Protein AF-A0A966QID9-F1 (afdb_monomer_lite)

Sequence (125 aa):
MAFDPRSRQRLEELGRRLPKALPSPDPVDAAQAPGSKRHRIETETDPQQLFGELMRASPDGTVPPHLLDRLRQLEQQPGRGRPVGSPAPDGPATVRPKGATRSKTEATDPRYVAFEQMLLEDESL

Radius of gyration: 27.57 Å; chains: 1; bounding box: 39×80×61 Å

Structure (mmCIF, N/CA/C/O backbone):
data_AF-A0A966QID9-F1
#
_entry.id   AF-A0A966QID9-F1
#
loop_
_atom_site.group_PDB
_atom_site.id
_atom_site.type_symbol
_atom_site.label_atom_id
_atom_site.label_alt_id
_atom_site.label_comp_id
_atom_site.label_asym_id
_atom_site.label_entity_id
_atom_site.label_seq_id
_atom_site.pdbx_PDB_ins_code
_atom_site.Cartn_x
_atom_site.Cartn_y
_atom_site.Cartn_z
_atom_site.occupancy
_atom_site.B_iso_or_equiv
_atom_site.auth_seq_id
_atom_site.auth_comp_id
_atom_site.auth_asym_id
_atom_site.auth_atom_id
_atom_site.pdbx_PDB_model_num
ATOM 1 N N . MET A 1 1 ? 24.322 -18.969 -17.329 1.00 43.44 1 MET A N 1
ATOM 2 C CA . MET A 1 1 ? 23.852 -20.053 -16.437 1.00 43.44 1 MET A CA 1
ATOM 3 C C . MET A 1 1 ? 22.825 -20.870 -17.211 1.00 43.44 1 MET A C 1
ATOM 5 O O . MET A 1 1 ? 21.802 -20.310 -17.577 1.00 43.44 1 MET A O 1
ATOM 9 N N . ALA A 1 2 ? 23.131 -22.121 -17.566 1.00 76.00 2 ALA A N 1
ATOM 10 C CA . ALA A 1 2 ? 22.218 -22.996 -18.310 1.00 76.00 2 ALA A CA 1
ATOM 11 C C . ALA A 1 2 ? 21.372 -23.831 -17.332 1.00 76.00 2 ALA A C 1
ATOM 13 O O . ALA A 1 2 ? 21.886 -24.272 -16.308 1.00 76.00 2 ALA A O 1
ATOM 14 N N . PHE A 1 3 ? 20.090 -24.037 -17.636 1.00 65.50 3 PHE A N 1
ATOM 15 C CA . PHE A 1 3 ? 19.221 -24.930 -16.865 1.00 65.50 3 PHE A CA 1
ATOM 16 C C . PHE A 1 3 ? 19.518 -26.392 -17.230 1.00 65.50 3 PHE A C 1
ATOM 18 O O . PHE A 1 3 ? 19.491 -26.756 -18.404 1.00 65.50 3 PHE A O 1
ATOM 25 N N . ASP A 1 4 ? 19.783 -27.224 -16.223 1.00 84.81 4 ASP A N 1
ATOM 26 C CA . ASP A 1 4 ? 20.004 -28.668 -16.367 1.00 84.81 4 ASP A CA 1
ATOM 27 C C . ASP A 1 4 ? 18.705 -29.359 -16.851 1.00 84.81 4 ASP A C 1
ATOM 29 O O . ASP A 1 4 ? 17.627 -29.017 -16.351 1.00 84.81 4 ASP A O 1
ATOM 33 N N . PRO A 1 5 ? 18.739 -30.324 -17.788 1.00 85.81 5 PRO A N 1
ATOM 34 C CA . PRO A 1 5 ? 17.552 -31.072 -18.229 1.00 85.81 5 PRO A CA 1
ATOM 35 C C . PRO A 1 5 ? 16.703 -31.633 -17.074 1.00 85.81 5 PRO A C 1
ATOM 37 O O . PRO A 1 5 ? 15.471 -31.614 -17.146 1.00 85.81 5 PRO A O 1
ATOM 40 N N . ARG A 1 6 ? 17.327 -32.034 -15.961 1.00 83.00 6 ARG A N 1
ATOM 41 C CA . ARG A 1 6 ? 16.616 -32.525 -14.770 1.00 83.00 6 ARG A CA 1
ATOM 42 C C . ARG A 1 6 ? 15.800 -31.435 -14.072 1.00 83.00 6 ARG A C 1
ATOM 44 O O . ARG A 1 6 ? 14.749 -31.709 -13.494 1.00 83.00 6 ARG A O 1
ATOM 51 N N . SER A 1 7 ? 16.275 -30.192 -14.123 1.00 83.56 7 SER A N 1
ATOM 52 C CA . SER A 1 7 ? 15.565 -29.042 -13.556 1.00 83.56 7 SER A CA 1
ATOM 53 C C . SER A 1 7 ? 14.316 -28.681 -14.365 1.00 83.56 7 SER A C 1
ATOM 55 O O . SER A 1 7 ? 13.304 -28.316 -13.770 1.00 83.56 7 SER A O 1
ATOM 57 N N . ARG A 1 8 ? 14.342 -28.876 -15.693 1.00 85.00 8 ARG A N 1
ATOM 58 C CA . ARG A 1 8 ? 13.157 -28.716 -16.552 1.00 85.00 8 ARG A CA 1
ATOM 59 C C . ARG A 1 8 ? 12.084 -29.748 -16.238 1.00 85.00 8 ARG A C 1
ATOM 61 O O . ARG A 1 8 ? 10.944 -29.368 -16.002 1.00 85.00 8 ARG A O 1
ATOM 68 N N . GLN A 1 9 ? 12.468 -31.017 -16.131 1.00 86.00 9 GLN A N 1
ATOM 69 C CA . GLN A 1 9 ? 11.535 -32.087 -15.780 1.00 86.00 9 GLN A CA 1
ATOM 70 C C . GLN A 1 9 ? 10.879 -31.846 -14.411 1.00 86.00 9 GLN A C 1
ATOM 72 O O . GLN A 1 9 ? 9.665 -31.960 -14.270 1.00 86.00 9 GLN A O 1
ATOM 77 N N . ARG A 1 10 ? 11.664 -31.426 -13.408 1.00 85.94 10 ARG A N 1
ATOM 78 C CA . ARG A 1 10 ? 11.129 -31.074 -12.083 1.00 85.94 10 ARG A CA 1
ATOM 79 C C . ARG A 1 10 ? 10.151 -29.892 -12.145 1.00 85.94 10 ARG A C 1
ATOM 81 O O . ARG A 1 10 ? 9.174 -29.877 -11.403 1.00 85.94 10 ARG A O 1
ATOM 88 N N . LEU A 1 11 ? 10.401 -28.905 -13.007 1.00 82.56 11 LEU A N 1
ATOM 89 C CA . LEU A 1 11 ? 9.511 -27.754 -13.191 1.00 82.56 11 LEU A CA 1
ATOM 90 C C . LEU A 1 11 ? 8.186 -28.164 -13.848 1.00 82.56 11 LEU A C 1
ATOM 92 O O . LEU A 1 11 ? 7.127 -27.719 -13.413 1.00 82.56 11 LEU A O 1
ATOM 96 N N . GLU A 1 12 ? 8.229 -29.065 -14.828 1.00 85.31 12 GLU A N 1
ATOM 97 C CA . GLU A 1 12 ? 7.033 -29.643 -15.453 1.00 85.31 12 GLU A CA 1
ATOM 98 C C . GLU A 1 12 ? 6.215 -30.488 -14.463 1.00 85.31 12 GLU A C 1
ATOM 100 O O . GLU A 1 12 ? 4.989 -30.372 -14.412 1.00 85.31 12 GLU A O 1
ATOM 105 N N . GLU A 1 13 ? 6.878 -31.296 -13.630 1.00 87.12 13 GLU A N 1
ATOM 106 C CA . GLU A 1 13 ? 6.233 -32.058 -12.553 1.00 87.12 13 GLU A CA 1
ATOM 107 C C . GLU A 1 13 ? 5.554 -31.139 -11.531 1.00 87.12 13 GLU A C 1
ATOM 109 O O . GLU A 1 13 ? 4.425 -31.404 -11.120 1.00 87.12 13 GLU A O 1
ATOM 114 N N . LEU A 1 14 ? 6.202 -30.035 -11.145 1.00 82.19 14 LEU A N 1
ATOM 115 C CA . LEU A 1 14 ? 5.610 -29.033 -10.255 1.00 82.19 14 LEU A CA 1
ATOM 116 C C . LEU A 1 14 ? 4.438 -28.295 -10.916 1.00 82.19 14 LEU A C 1
ATOM 118 O O . LEU A 1 14 ? 3.424 -28.070 -10.257 1.00 82.19 14 LEU A O 1
ATOM 122 N N . GLY A 1 15 ? 4.524 -28.005 -12.217 1.00 80.50 15 GLY A N 1
ATOM 123 C CA . GLY A 1 15 ? 3.424 -27.421 -12.989 1.00 80.50 15 GLY A CA 1
ATOM 124 C C . GLY A 1 15 ? 2.171 -28.303 -13.022 1.00 80.50 15 GLY A C 1
ATOM 125 O O . GLY A 1 15 ? 1.057 -27.789 -13.007 1.00 80.50 15 GLY A O 1
ATOM 126 N N . ARG A 1 16 ? 2.333 -29.633 -12.983 1.00 82.12 16 ARG A N 1
ATOM 127 C CA . ARG A 1 16 ? 1.217 -30.598 -12.908 1.00 82.12 16 ARG A CA 1
ATOM 128 C C . ARG A 1 16 ? 0.644 -30.782 -11.500 1.00 82.12 16 ARG A C 1
ATOM 130 O O . ARG A 1 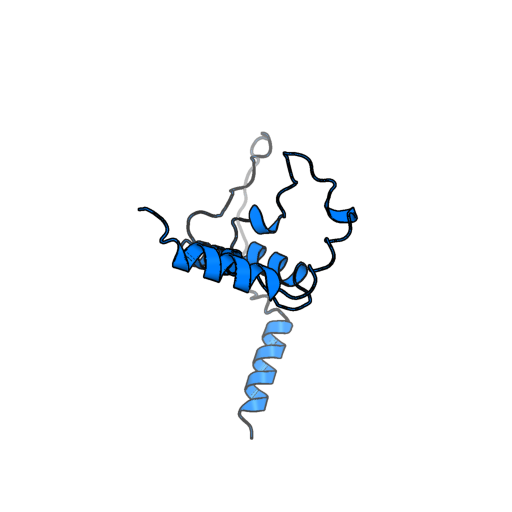16 ? -0.447 -31.328 -11.365 1.00 82.12 16 ARG A O 1
ATOM 137 N N . ARG A 1 17 ? 1.378 -30.378 -10.457 1.00 79.94 17 ARG A N 1
ATOM 138 C CA . ARG A 1 17 ? 0.976 -30.512 -9.043 1.00 79.94 17 ARG A CA 1
ATOM 139 C C . ARG A 1 17 ? 0.319 -29.253 -8.480 1.00 79.94 17 ARG A C 1
ATOM 141 O O . ARG A 1 17 ? -0.104 -29.276 -7.325 1.00 79.94 17 ARG A O 1
ATOM 148 N N . LEU A 1 18 ? 0.241 -28.171 -9.255 1.00 72.81 18 LEU A N 1
ATOM 149 C CA . LEU A 1 18 ? -0.407 -26.946 -8.804 1.00 72.81 18 LEU A CA 1
ATOM 150 C C . LEU A 1 18 ? -1.927 -27.178 -8.670 1.00 72.81 18 LEU A C 1
ATOM 152 O O . LEU A 1 18 ? -2.539 -27.731 -9.588 1.00 72.81 18 LEU A O 1
ATOM 156 N N . PRO A 1 19 ? -2.556 -26.790 -7.546 1.00 74.50 19 PRO A N 1
ATOM 157 C CA . PRO A 1 19 ? -4.010 -26.812 -7.421 1.00 74.50 19 PRO A CA 1
ATOM 158 C C . PRO A 1 19 ? -4.662 -25.891 -8.463 1.00 74.50 19 PRO A C 1
ATOM 160 O O . PRO A 1 19 ? -3.995 -25.049 -9.069 1.00 74.50 19 PRO A O 1
ATOM 163 N N . LYS A 1 20 ? -5.976 -26.064 -8.676 1.00 72.31 20 LYS A N 1
ATOM 164 C CA . LYS A 1 20 ? -6.766 -25.236 -9.602 1.00 72.31 20 LYS A CA 1
ATOM 165 C C . LYS A 1 20 ? -6.420 -23.757 -9.418 1.00 72.31 20 LYS A C 1
ATOM 167 O O . LYS A 1 20 ? -6.340 -23.284 -8.286 1.00 72.31 20 LYS A O 1
ATOM 172 N N . ALA A 1 21 ? -6.226 -23.065 -10.541 1.00 70.75 21 ALA A N 1
ATOM 173 C CA . ALA A 1 21 ? -5.969 -21.633 -10.562 1.00 70.75 21 ALA A CA 1
ATOM 174 C C . ALA A 1 21 ? -6.994 -20.906 -9.682 1.00 70.75 21 ALA A C 1
ATOM 176 O O . ALA A 1 21 ? -8.187 -21.224 -9.728 1.00 70.75 21 ALA A O 1
ATOM 177 N N . LEU A 1 22 ? -6.513 -19.959 -8.872 1.00 72.75 22 LEU A N 1
ATOM 178 C CA . LEU A 1 22 ? -7.389 -19.080 -8.107 1.00 72.75 22 LEU A CA 1
ATOM 179 C C . LEU A 1 22 ? -8.350 -18.382 -9.079 1.00 72.75 22 LEU A C 1
ATOM 181 O O . LEU A 1 22 ? -7.939 -18.069 -10.204 1.00 72.75 22 LEU A O 1
ATOM 185 N N . PRO A 1 23 ? -9.615 -18.158 -8.683 1.00 73.88 23 PRO A N 1
ATOM 186 C CA . PRO A 1 23 ? -10.529 -17.379 -9.502 1.00 73.88 23 PRO A CA 1
ATOM 187 C C . PRO A 1 23 ? -9.869 -16.039 -9.822 1.00 73.88 23 PRO A C 1
ATOM 189 O O . PRO A 1 23 ? -9.291 -15.397 -8.941 1.00 73.88 23 PRO A O 1
ATOM 192 N N . SER A 1 24 ? -9.903 -15.650 -11.098 1.00 68.06 24 SER A N 1
ATOM 193 C CA . SER A 1 24 ? -9.465 -14.316 -11.487 1.00 68.06 24 SER A CA 1
ATOM 194 C C . SER A 1 24 ? -10.261 -13.299 -10.667 1.00 68.06 24 SER A C 1
ATOM 196 O O . SER A 1 24 ? -11.474 -13.484 -10.527 1.00 68.06 24 SER A O 1
ATOM 198 N N . PRO A 1 25 ? -9.604 -12.275 -10.093 1.00 62.38 25 PRO A N 1
ATOM 199 C CA . PRO A 1 25 ? -10.316 -11.226 -9.381 1.00 62.38 25 PRO A CA 1
ATOM 200 C C . PRO A 1 25 ? -11.383 -10.637 -10.305 1.00 62.38 25 PRO A C 1
ATOM 202 O O . PRO A 1 25 ? -11.177 -10.521 -11.517 1.00 62.38 25 PRO A O 1
ATOM 205 N N . ASP A 1 26 ? -12.541 -10.347 -9.723 1.00 57.94 26 ASP A N 1
ATOM 206 C CA . ASP A 1 26 ? -13.726 -9.886 -10.434 1.00 57.94 26 ASP A CA 1
ATOM 207 C C . ASP A 1 26 ? -13.370 -8.640 -11.283 1.00 57.94 26 ASP A C 1
ATOM 209 O O . ASP A 1 26 ? -12.681 -7.737 -10.793 1.00 57.94 26 ASP A O 1
ATOM 213 N N . PRO A 1 27 ? -13.763 -8.570 -12.571 1.00 56.69 27 PRO A N 1
ATOM 214 C CA . PRO A 1 27 ? -13.337 -7.515 -13.497 1.00 56.69 27 PRO A CA 1
ATOM 215 C C . PRO A 1 27 ? -13.798 -6.101 -13.116 1.00 56.69 27 PRO A C 1
ATOM 217 O O . PRO A 1 27 ? -13.441 -5.149 -13.813 1.00 56.69 27 PRO A O 1
ATOM 220 N N . VAL A 1 28 ? -14.528 -5.929 -12.011 1.00 54.16 28 VAL A N 1
ATOM 221 C CA . VAL A 1 28 ? -14.787 -4.611 -11.414 1.00 54.16 28 VAL A CA 1
ATOM 222 C C . VAL A 1 28 ? -13.499 -3.853 -11.052 1.00 54.16 28 VAL A C 1
ATOM 224 O O . VAL A 1 28 ? -13.520 -2.625 -11.053 1.00 54.16 28 VAL A O 1
ATOM 227 N N . ASP A 1 29 ? -12.368 -4.548 -10.868 1.00 53.69 29 ASP A N 1
ATOM 228 C CA . ASP A 1 29 ? -11.042 -3.933 -10.667 1.00 53.69 29 ASP A CA 1
ATOM 229 C C . ASP A 1 29 ? -10.187 -3.827 -11.949 1.00 53.69 29 ASP A C 1
ATOM 231 O O . ASP A 1 29 ? -9.159 -3.147 -11.970 1.00 53.69 29 ASP A O 1
ATOM 235 N N . ALA A 1 30 ? -10.600 -4.448 -13.060 1.00 49.84 30 ALA A N 1
ATOM 236 C CA . ALA A 1 30 ? -9.809 -4.499 -14.299 1.00 49.84 30 ALA A CA 1
ATOM 237 C C . ALA A 1 30 ? -9.895 -3.214 -15.152 1.00 49.84 30 ALA A C 1
ATOM 239 O O . ALA A 1 30 ? -9.218 -3.091 -16.175 1.00 49.84 30 ALA A O 1
ATOM 240 N N . ALA A 1 31 ? -10.696 -2.231 -14.736 1.00 48.34 31 ALA A N 1
ATOM 241 C CA . ALA A 1 31 ? -10.851 -0.952 -15.420 1.00 48.34 31 ALA A CA 1
ATOM 242 C C . ALA A 1 31 ? -9.928 0.145 -1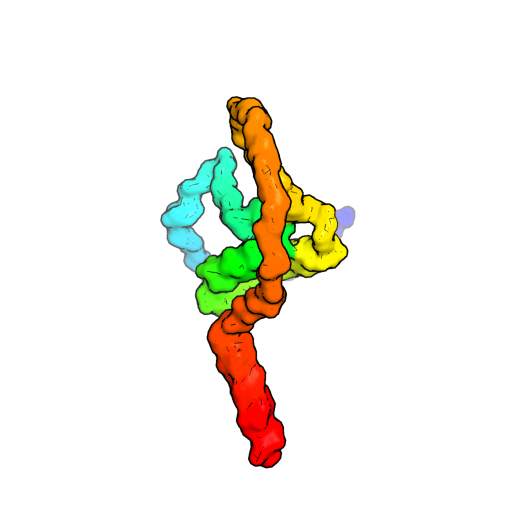4.851 1.00 48.34 31 ALA A C 1
ATOM 244 O O . ALA A 1 31 ? -10.400 1.224 -14.502 1.00 48.34 31 ALA A O 1
ATOM 245 N N . GLN A 1 32 ? -8.610 -0.071 -14.779 1.00 51.25 32 GLN A N 1
ATOM 246 C CA . GLN A 1 32 ? -7.663 1.050 -14.650 1.00 51.25 32 GLN A CA 1
ATOM 247 C C . GLN A 1 32 ? -6.513 0.944 -15.658 1.00 51.25 32 GLN A C 1
ATOM 249 O O . GLN A 1 32 ? -5.498 0.288 -15.445 1.00 51.25 32 GLN A O 1
ATOM 254 N N . ALA A 1 33 ? -6.723 1.647 -16.772 1.00 50.84 33 ALA A N 1
ATOM 255 C CA . ALA A 1 33 ? -5.765 2.014 -17.812 1.00 50.84 33 ALA A CA 1
ATOM 256 C C . ALA A 1 33 ? -4.513 2.742 -17.240 1.00 50.84 33 ALA A C 1
ATOM 258 O O . ALA A 1 33 ? -4.553 3.218 -16.100 1.00 50.84 33 ALA A O 1
ATOM 259 N N . PRO A 1 34 ? -3.399 2.865 -18.000 1.00 45.72 34 PRO A N 1
ATOM 260 C CA . PRO A 1 34 ? -2.139 3.422 -17.499 1.00 45.72 34 PRO A CA 1
ATOM 261 C C . PRO A 1 34 ? -2.322 4.885 -17.076 1.00 45.72 34 PRO A C 1
ATOM 263 O O . PRO A 1 34 ? -2.644 5.751 -17.886 1.00 45.72 34 PRO A O 1
ATOM 266 N N . GLY A 1 35 ? -2.154 5.130 -15.777 1.00 52.03 35 GLY A N 1
ATOM 267 C CA . GLY A 1 35 ? -2.676 6.309 -15.079 1.00 52.03 35 GLY A CA 1
ATOM 268 C C . GLY A 1 35 ? -3.498 5.955 -13.834 1.00 52.03 35 GLY A C 1
ATOM 269 O O . GLY A 1 35 ? -4.151 6.839 -13.281 1.00 52.03 35 GLY A O 1
ATOM 270 N N . SER A 1 36 ? -3.466 4.680 -13.416 1.00 56.56 36 SER A N 1
ATOM 271 C CA . SER A 1 36 ? -4.070 4.137 -12.199 1.00 56.56 36 SER A CA 1
ATOM 272 C C . SER A 1 36 ? -3.963 5.145 -11.062 1.00 56.56 36 SER A C 1
ATOM 274 O O . SER A 1 36 ? -2.870 5.605 -10.711 1.00 56.56 36 SER A O 1
ATOM 276 N N . LYS A 1 37 ? -5.122 5.561 -10.555 1.00 67.75 37 LYS A N 1
ATOM 277 C CA . LYS A 1 37 ? -5.231 6.578 -9.516 1.00 67.75 37 LYS A CA 1
ATOM 278 C C . LYS A 1 37 ? -4.550 6.003 -8.284 1.00 67.75 37 LYS A C 1
ATOM 280 O O . LYS A 1 37 ? -5.119 5.133 -7.635 1.00 67.75 37 LYS A O 1
ATOM 285 N N . ARG A 1 38 ? -3.321 6.451 -8.011 1.00 76.56 38 ARG A N 1
ATOM 286 C CA . ARG A 1 38 ? -2.561 6.015 -6.836 1.00 76.56 38 ARG A CA 1
ATOM 287 C C . ARG A 1 38 ? -3.457 6.141 -5.616 1.00 76.56 38 ARG A C 1
ATOM 289 O O . ARG A 1 38 ? -4.054 7.201 -5.399 1.00 76.56 38 ARG A O 1
ATOM 296 N N . HIS A 1 39 ? -3.571 5.061 -4.852 1.00 81.75 39 HIS A N 1
ATOM 297 C CA . HIS A 1 39 ? -4.313 5.105 -3.603 1.00 81.75 39 HIS A CA 1
ATOM 298 C C . HIS A 1 39 ? -3.683 6.163 -2.701 1.00 81.75 39 HIS A C 1
ATOM 300 O O . HIS A 1 39 ? -2.470 6.374 -2.726 1.00 81.75 39 HIS A O 1
ATOM 306 N N . ARG A 1 40 ? -4.500 6.833 -1.885 1.00 83.88 40 ARG A N 1
ATOM 307 C CA . ARG A 1 40 ? -4.022 7.917 -1.016 1.00 83.88 40 ARG A CA 1
ATOM 308 C C . ARG A 1 40 ? -2.847 7.473 -0.136 1.00 83.88 40 ARG A C 1
ATOM 310 O O . ARG A 1 40 ? -1.870 8.202 -0.007 1.00 83.88 40 ARG A O 1
ATOM 317 N N . ILE A 1 41 ? -2.904 6.229 0.336 1.00 87.62 41 ILE A N 1
ATOM 318 C CA . ILE A 1 41 ? -1.872 5.512 1.101 1.00 87.62 41 ILE A CA 1
ATOM 319 C C . ILE A 1 41 ? -0.520 5.471 0.363 1.00 87.62 41 ILE A C 1
ATOM 321 O O . ILE A 1 41 ? 0.543 5.552 0.969 1.00 87.62 41 ILE A O 1
ATOM 325 N N . GLU A 1 42 ? -0.524 5.394 -0.965 1.00 86.44 42 GLU A N 1
ATOM 326 C CA . GLU A 1 42 ? 0.700 5.375 -1.769 1.00 86.44 42 GLU A CA 1
ATOM 327 C C . GLU A 1 42 ? 1.270 6.772 -2.030 1.00 86.44 42 GLU A C 1
ATOM 329 O O . GLU A 1 42 ? 2.437 6.914 -2.399 1.00 86.44 42 GLU A O 1
ATOM 334 N N . THR A 1 43 ? 0.483 7.826 -1.866 1.00 86.50 43 THR A N 1
ATOM 335 C CA . THR A 1 43 ? 0.944 9.207 -2.074 1.00 86.50 43 THR A CA 1
ATOM 336 C C . THR A 1 43 ? 1.237 9.935 -0.774 1.00 86.50 43 THR A C 1
ATOM 338 O O . THR A 1 43 ? 1.940 10.939 -0.799 1.00 86.50 43 THR A O 1
ATOM 341 N N . GLU A 1 44 ? 0.735 9.423 0.348 1.00 89.19 44 GLU A N 1
ATOM 342 C CA . GLU A 1 44 ? 0.857 10.073 1.645 1.00 89.19 44 GLU A CA 1
ATOM 343 C C . GLU A 1 44 ? 2.315 10.114 2.124 1.00 89.19 44 GLU A C 1
ATOM 345 O O . GLU A 1 44 ? 3.083 9.150 1.989 1.00 89.19 44 GLU A O 1
ATOM 350 N N . THR A 1 45 ? 2.700 11.275 2.644 1.00 88.19 45 THR A N 1
ATOM 351 C CA . THR A 1 45 ? 4.056 11.568 3.128 1.00 88.19 45 THR A CA 1
ATOM 352 C C . THR A 1 45 ? 4.094 11.802 4.630 1.00 88.19 45 THR A C 1
ATOM 354 O O . THR A 1 45 ? 5.168 11.719 5.220 1.00 88.19 45 THR A O 1
ATOM 357 N N . ASP A 1 46 ? 2.949 12.096 5.248 1.00 90.94 46 ASP A N 1
ATOM 358 C CA . ASP A 1 46 ? 2.840 12.199 6.700 1.00 90.94 46 ASP A CA 1
ATOM 359 C C . ASP A 1 46 ? 2.639 10.796 7.310 1.00 90.94 46 ASP A C 1
ATOM 361 O O . ASP A 1 46 ? 1.649 10.132 6.981 1.00 90.94 46 ASP A O 1
ATOM 365 N N . PRO A 1 47 ? 3.541 10.315 8.192 1.00 90.88 47 PRO A N 1
ATOM 366 C CA . PRO A 1 47 ? 3.403 8.999 8.812 1.00 90.88 47 PRO A CA 1
ATOM 367 C C . PRO A 1 47 ? 2.088 8.842 9.589 1.00 90.88 47 PRO A C 1
ATOM 369 O O . PRO A 1 47 ? 1.487 7.767 9.547 1.00 90.88 47 PRO A O 1
ATOM 372 N N . GLN A 1 48 ? 1.589 9.898 10.245 1.00 90.81 48 GLN A N 1
ATOM 373 C CA . GLN A 1 48 ? 0.339 9.808 11.008 1.00 90.81 48 GLN A CA 1
ATOM 374 C C . GLN A 1 48 ? -0.877 9.630 10.090 1.00 90.81 48 GLN A C 1
ATOM 376 O O . GLN A 1 48 ? -1.747 8.799 10.360 1.00 90.81 48 GLN A O 1
ATOM 381 N N . GLN A 1 49 ? -0.924 10.373 8.981 1.00 91.06 49 GLN A N 1
ATOM 382 C CA . GLN A 1 49 ? -1.993 10.241 7.985 1.00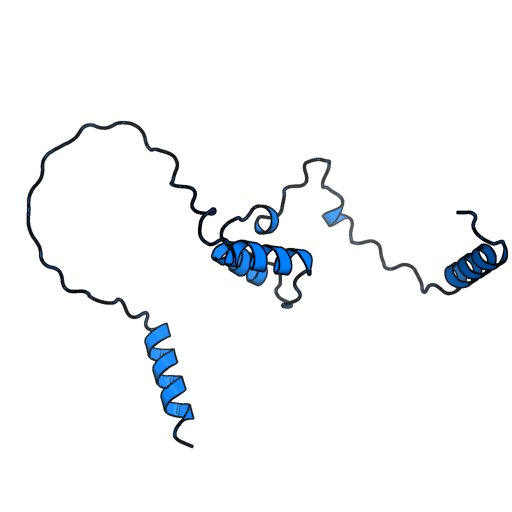 91.06 49 GLN A CA 1
ATOM 383 C C . GLN A 1 49 ? -1.917 8.899 7.260 1.00 91.06 49 GLN A C 1
ATOM 385 O O . GLN A 1 49 ? -2.947 8.258 7.052 1.00 91.06 49 GLN A O 1
ATOM 390 N N . LEU A 1 50 ? -0.705 8.438 6.935 1.00 90.62 50 LEU A N 1
ATOM 391 C CA . LEU A 1 50 ? -0.493 7.146 6.293 1.00 90.62 50 LEU A CA 1
ATOM 392 C C . LEU A 1 50 ? -1.045 6.009 7.159 1.00 90.62 50 LEU A C 1
ATOM 394 O O . LEU A 1 50 ? -1.785 5.165 6.658 1.00 90.62 50 LEU A O 1
ATOM 398 N N . PHE A 1 51 ? -0.739 6.015 8.458 1.00 91.25 51 PHE A N 1
ATOM 399 C CA . PHE A 1 51 ? -1.264 5.027 9.398 1.00 91.25 51 PHE A CA 1
ATOM 400 C C . PHE A 1 51 ? -2.796 5.074 9.509 1.00 91.25 51 PHE A C 1
ATOM 402 O O . PHE A 1 51 ? -3.455 4.034 9.463 1.00 91.25 51 PHE A O 1
ATOM 409 N N . GLY A 1 52 ? -3.385 6.270 9.596 1.00 91.19 52 GLY A N 1
ATOM 410 C CA . GLY A 1 52 ? -4.841 6.425 9.652 1.00 91.19 52 GLY A CA 1
ATOM 411 C C . GLY A 1 52 ? -5.551 5.884 8.407 1.00 91.19 52 GLY A C 1
ATOM 412 O O . GLY A 1 52 ? -6.567 5.196 8.517 1.00 91.19 52 GLY A O 1
ATOM 413 N N . GLU A 1 53 ? -5.004 6.147 7.221 1.00 90.69 53 GLU A N 1
ATOM 414 C CA . GLU A 1 53 ? -5.551 5.636 5.961 1.00 90.69 53 GLU A CA 1
ATOM 415 C C . GLU A 1 53 ? -5.349 4.120 5.817 1.00 90.69 53 GLU A C 1
ATOM 417 O O . GLU A 1 53 ? -6.247 3.435 5.326 1.00 90.69 53 GLU A O 1
ATOM 422 N N . LEU A 1 54 ? -4.232 3.574 6.311 1.00 89.44 54 LEU A N 1
ATOM 423 C CA . LEU A 1 54 ? -4.009 2.126 6.386 1.00 89.44 54 LEU A CA 1
ATOM 424 C C . LEU A 1 54 ? -5.075 1.427 7.236 1.00 89.44 54 LEU A C 1
ATOM 426 O O . LEU A 1 54 ? -5.651 0.435 6.791 1.00 89.44 54 LEU A O 1
ATOM 430 N N . MET A 1 55 ? -5.386 1.973 8.415 1.00 88.69 55 MET A N 1
ATOM 431 C CA . MET A 1 55 ? -6.429 1.430 9.294 1.00 88.69 55 MET A CA 1
ATOM 432 C C . MET A 1 55 ? -7.828 1.503 8.668 1.00 88.69 55 MET A C 1
ATOM 434 O O . MET A 1 55 ? -8.653 0.625 8.896 1.00 88.69 55 MET A O 1
ATOM 438 N N . ARG A 1 56 ? -8.115 2.538 7.869 1.00 86.81 56 ARG A N 1
ATOM 439 C CA . ARG A 1 56 ? -9.411 2.689 7.182 1.00 86.81 56 ARG A CA 1
ATOM 440 C C . ARG A 1 56 ? -9.563 1.753 5.990 1.00 86.81 56 ARG A C 1
ATOM 442 O O . ARG A 1 56 ? -10.662 1.267 5.741 1.00 86.81 56 ARG A O 1
ATOM 449 N N . ALA A 1 57 ? -8.488 1.543 5.236 1.00 83.19 57 ALA A N 1
ATOM 450 C CA . ALA A 1 57 ? -8.507 0.703 4.045 1.00 83.19 57 ALA A CA 1
ATOM 451 C C . ALA A 1 57 ? -8.363 -0.791 4.358 1.00 83.19 57 ALA A C 1
ATOM 453 O O . ALA A 1 57 ? -8.750 -1.610 3.529 1.00 83.19 57 ALA A O 1
ATOM 454 N N . SER A 1 58 ? -7.824 -1.145 5.530 1.00 83.12 58 SER A N 1
ATOM 455 C CA . SER A 1 58 ? -7.690 -2.531 5.980 1.00 83.12 58 SER A CA 1
ATOM 456 C C . SER A 1 58 ? -8.609 -2.819 7.175 1.00 83.12 58 SER A C 1
ATOM 458 O O . SER A 1 58 ? -8.157 -2.790 8.321 1.00 83.12 58 SER A O 1
ATOM 460 N N . PRO A 1 59 ? -9.904 -3.110 6.936 1.00 76.12 59 PRO A N 1
ATOM 461 C CA . PRO A 1 59 ? -10.827 -3.506 8.003 1.00 76.12 59 PRO A CA 1
ATOM 462 C C . PRO A 1 59 ? -10.407 -4.822 8.680 1.00 76.12 59 PRO A C 1
ATOM 464 O O . PRO A 1 59 ? -10.706 -5.030 9.851 1.00 76.12 59 PRO A O 1
ATOM 467 N N . ASP A 1 60 ? -9.666 -5.672 7.963 1.00 81.75 60 ASP A N 1
ATOM 468 C CA . ASP A 1 60 ? -9.154 -6.960 8.443 1.00 81.75 60 ASP A CA 1
ATOM 469 C C . ASP A 1 60 ? -7.803 -6.846 9.177 1.00 81.75 60 ASP A C 1
ATOM 471 O O . ASP A 1 60 ? -7.229 -7.856 9.588 1.00 81.75 60 ASP A O 1
ATOM 475 N N . GLY A 1 61 ? -7.231 -5.639 9.286 1.00 80.19 61 GLY A N 1
ATOM 476 C CA . GLY A 1 61 ? -5.930 -5.401 9.927 1.00 80.19 61 GLY A CA 1
ATOM 477 C C . GLY A 1 61 ? -4.722 -5.996 9.187 1.00 80.19 61 GLY A C 1
ATOM 478 O O . GLY A 1 61 ? -3.594 -5.923 9.673 1.00 80.19 61 GLY A O 1
ATOM 479 N N . THR A 1 62 ? -4.927 -6.574 8.001 1.00 83.69 62 THR A N 1
ATOM 480 C CA . THR A 1 62 ? -3.851 -7.129 7.174 1.00 83.69 62 THR A CA 1
ATOM 481 C C . THR A 1 62 ? -3.259 -6.030 6.299 1.00 83.69 62 THR A C 1
ATOM 483 O O . THR A 1 62 ? -3.916 -5.513 5.394 1.00 83.69 62 THR A O 1
ATOM 486 N N . VAL A 1 63 ? -2.004 -5.661 6.560 1.00 85.75 63 VAL A N 1
ATOM 487 C CA . VAL A 1 63 ? -1.301 -4.595 5.833 1.00 85.75 63 VAL A CA 1
ATOM 488 C C . VAL A 1 63 ? -0.163 -5.183 4.988 1.00 85.75 63 VAL A C 1
ATOM 490 O O . VAL A 1 63 ? 0.662 -5.928 5.520 1.00 85.75 63 VAL A O 1
ATOM 493 N N . PRO A 1 64 ? -0.067 -4.849 3.685 1.00 88.19 64 PRO A N 1
ATOM 494 C CA . PRO A 1 64 ? 1.059 -5.250 2.849 1.00 88.19 64 PRO A CA 1
ATOM 495 C C . PRO A 1 64 ? 2.423 -4.811 3.417 1.00 88.19 64 PRO A C 1
ATOM 497 O O . PRO A 1 64 ? 2.565 -3.668 3.858 1.00 88.19 64 PRO A O 1
ATOM 500 N N . PRO A 1 65 ? 3.466 -5.660 3.334 1.00 89.25 65 PRO A N 1
ATOM 501 C CA . PRO A 1 65 ? 4.748 -5.420 4.007 1.00 89.25 65 PRO A CA 1
ATOM 502 C C . PRO A 1 65 ? 5.443 -4.129 3.551 1.00 89.25 65 PRO A C 1
ATOM 504 O O . PRO A 1 65 ? 5.978 -3.385 4.365 1.00 89.25 65 PRO A O 1
ATOM 507 N N . HIS A 1 66 ? 5.355 -3.799 2.262 1.00 91.56 66 HIS A N 1
ATOM 508 C CA . HIS A 1 66 ? 5.979 -2.598 1.706 1.00 91.56 66 HIS A CA 1
ATOM 509 C C . HIS A 1 66 ? 5.382 -1.283 2.248 1.00 91.56 66 HIS A C 1
ATOM 511 O O . HIS A 1 66 ? 6.069 -0.262 2.263 1.00 91.56 66 HIS A O 1
ATOM 517 N N . LEU A 1 67 ? 4.121 -1.281 2.705 1.00 90.12 67 LEU A N 1
ATOM 518 C CA . LEU A 1 67 ? 3.490 -0.103 3.314 1.00 90.12 67 LEU A CA 1
ATOM 519 C C . LEU A 1 67 ? 3.946 0.095 4.763 1.00 90.12 67 LEU A C 1
ATOM 521 O O . LEU A 1 67 ? 4.145 1.234 5.184 1.00 90.12 67 LEU A O 1
ATOM 525 N N . LEU A 1 68 ? 4.183 -0.999 5.495 1.00 91.44 68 LEU A N 1
ATOM 526 C CA . LEU A 1 68 ? 4.782 -0.965 6.833 1.00 91.44 68 LEU A CA 1
ATOM 527 C C . LEU A 1 68 ? 6.231 -0.479 6.780 1.00 91.44 68 LEU A C 1
ATOM 529 O O . LEU A 1 68 ? 6.618 0.392 7.558 1.00 91.44 68 LEU A O 1
ATOM 533 N N . ASP A 1 69 ? 7.016 -0.985 5.826 1.00 91.56 69 ASP A N 1
ATOM 534 C CA . ASP A 1 69 ? 8.392 -0.528 5.616 1.00 91.56 69 ASP A CA 1
ATOM 535 C C . ASP A 1 69 ? 8.440 0.970 5.304 1.00 91.56 69 ASP A C 1
ATOM 537 O O . ASP A 1 69 ? 9.272 1.699 5.847 1.00 91.56 69 ASP A O 1
ATOM 541 N N . ARG A 1 70 ? 7.512 1.455 4.474 1.00 89.62 70 ARG A N 1
ATOM 542 C CA . ARG A 1 70 ? 7.384 2.881 4.169 1.00 89.62 70 ARG A CA 1
ATOM 543 C C . ARG A 1 70 ? 6.998 3.708 5.392 1.00 89.62 70 ARG A C 1
ATOM 545 O O . ARG A 1 70 ? 7.621 4.742 5.623 1.00 89.62 70 ARG A O 1
ATOM 552 N N . LEU A 1 71 ? 5.998 3.280 6.165 1.00 90.88 71 LEU A N 1
ATOM 553 C CA . LEU A 1 71 ? 5.602 3.959 7.402 1.00 90.88 71 LEU A CA 1
ATOM 554 C C . LEU A 1 71 ? 6.807 4.095 8.341 1.00 90.88 71 LEU A C 1
ATOM 556 O O . LEU A 1 71 ? 7.154 5.201 8.751 1.00 90.88 71 LEU A O 1
ATOM 560 N N . ARG A 1 72 ? 7.538 2.994 8.538 1.00 91.25 72 ARG A N 1
ATOM 561 C CA . ARG A 1 72 ? 8.753 2.946 9.354 1.00 91.25 72 ARG A CA 1
ATOM 562 C C . ARG A 1 72 ? 9.868 3.864 8.835 1.00 91.25 72 ARG A C 1
ATOM 564 O O . ARG A 1 72 ? 10.644 4.393 9.631 1.00 91.25 72 ARG A O 1
ATOM 571 N N . GLN A 1 73 ? 9.999 4.041 7.521 1.00 90.56 73 GLN A N 1
ATOM 572 C CA . GLN A 1 73 ? 10.956 4.988 6.932 1.00 90.56 73 GLN A CA 1
ATOM 573 C C . GLN A 1 73 ? 10.553 6.447 7.184 1.00 90.56 73 GLN A C 1
ATOM 575 O O . GLN A 1 73 ? 11.418 7.267 7.497 1.00 90.56 73 GLN A O 1
ATOM 580 N N . LEU A 1 74 ? 9.260 6.767 7.070 1.00 89.81 74 LEU A N 1
ATOM 581 C CA . LEU A 1 74 ? 8.737 8.114 7.316 1.00 89.81 74 LEU A CA 1
ATOM 582 C C . LEU A 1 74 ? 8.842 8.503 8.796 1.00 89.81 74 LEU A C 1
ATOM 584 O O . LEU A 1 74 ? 9.245 9.624 9.100 1.00 89.81 74 LEU A O 1
ATOM 588 N N . GLU A 1 75 ? 8.578 7.572 9.714 1.00 88.31 75 GLU A N 1
ATOM 589 C CA . GLU A 1 75 ? 8.757 7.790 11.158 1.00 88.31 75 GLU A CA 1
ATOM 590 C C . GLU A 1 75 ? 10.219 8.048 11.545 1.00 88.31 75 GLU A C 1
ATOM 592 O O . GLU A 1 75 ? 10.499 8.857 12.427 1.00 88.31 75 GLU A O 1
ATOM 597 N N . GLN A 1 76 ? 11.169 7.406 10.860 1.00 86.69 76 GLN A N 1
ATOM 598 C CA . GLN A 1 76 ? 12.604 7.635 11.068 1.00 86.69 76 GLN A CA 1
ATOM 599 C C . GLN A 1 76 ? 13.108 8.947 10.447 1.00 86.69 76 GLN A C 1
ATOM 601 O O . GLN A 1 76 ? 14.206 9.397 10.782 1.00 86.69 76 GLN A O 1
ATOM 606 N N . GLN A 1 77 ? 12.330 9.584 9.564 1.00 75.31 77 GLN A N 1
ATOM 607 C CA . GLN A 1 77 ? 12.644 10.889 8.973 1.00 75.31 77 GLN A CA 1
ATOM 608 C C . GLN A 1 77 ? 11.581 11.951 9.311 1.00 75.31 77 GLN A C 1
ATOM 610 O O . GLN A 1 77 ? 10.972 12.523 8.401 1.00 75.31 77 GLN A O 1
ATOM 615 N N . PRO A 1 78 ? 11.414 12.335 10.592 1.00 61.06 78 PRO A N 1
ATOM 616 C CA . PRO A 1 78 ? 10.393 13.300 11.016 1.00 61.06 78 PRO A CA 1
ATOM 617 C C . PRO A 1 78 ? 10.622 14.750 10.519 1.00 61.06 78 PRO A C 1
ATOM 619 O O . PRO A 1 78 ? 9.949 15.675 10.962 1.00 61.06 78 PRO A O 1
ATOM 622 N N . GLY A 1 79 ? 11.560 14.985 9.592 1.00 59.88 79 GLY A N 1
ATOM 623 C CA . GLY A 1 79 ? 11.971 16.318 9.135 1.00 59.88 79 GLY A CA 1
ATOM 624 C C . GLY A 1 79 ? 11.617 16.699 7.692 1.00 59.88 79 GLY A C 1
ATOM 625 O O . GLY A 1 79 ? 11.918 17.823 7.300 1.00 59.88 79 GLY A O 1
ATOM 626 N N . ARG A 1 80 ? 11.021 15.814 6.874 1.00 57.19 80 ARG A N 1
ATOM 627 C CA . ARG A 1 80 ? 10.808 16.079 5.425 1.00 57.19 80 ARG A CA 1
ATOM 628 C C . ARG A 1 80 ? 9.350 16.162 4.952 1.00 57.19 80 ARG A C 1
ATOM 630 O O . ARG A 1 80 ? 9.126 16.369 3.765 1.00 57.19 80 ARG A O 1
ATOM 637 N N . GLY A 1 81 ? 8.369 16.034 5.846 1.00 53.97 81 GLY A N 1
ATOM 638 C CA . GLY A 1 81 ? 6.967 15.795 5.471 1.00 53.97 81 GLY A CA 1
ATOM 639 C C . GLY A 1 81 ? 5.962 16.916 5.736 1.00 53.97 81 GLY A C 1
ATOM 640 O O . GLY A 1 81 ? 4.770 16.658 5.647 1.00 53.97 81 GLY A O 1
ATOM 641 N N . ARG A 1 82 ? 6.374 18.146 6.071 1.00 52.22 82 ARG A N 1
ATOM 642 C CA . ARG A 1 82 ? 5.419 19.255 6.245 1.00 52.22 82 ARG A CA 1
ATOM 643 C C . ARG A 1 82 ? 5.345 20.090 4.963 1.00 52.22 82 ARG A C 1
ATOM 645 O O . ARG A 1 82 ? 6.190 20.971 4.796 1.00 52.22 82 ARG A O 1
ATOM 652 N N . PRO A 1 83 ? 4.360 19.884 4.066 1.00 48.72 83 PRO A N 1
ATOM 653 C CA . PRO A 1 83 ? 4.033 20.902 3.087 1.00 48.72 83 PRO A CA 1
ATOM 654 C C . PRO A 1 83 ? 3.452 22.090 3.858 1.00 48.72 83 PRO A C 1
ATOM 656 O O . PRO A 1 83 ? 2.315 22.086 4.325 1.00 48.72 83 PRO A O 1
ATOM 659 N N . VAL A 1 84 ? 4.288 23.105 4.060 1.00 50.28 84 VAL A N 1
ATOM 660 C CA . VAL A 1 84 ? 3.837 24.469 4.337 1.00 50.28 84 VAL A CA 1
ATOM 661 C C . VAL A 1 84 ? 2.808 24.819 3.264 1.00 50.28 84 VAL A C 1
ATOM 663 O O . VAL A 1 84 ? 3.083 24.679 2.074 1.00 50.28 84 VAL A O 1
ATOM 666 N N . GLY A 1 85 ? 1.605 25.176 3.713 1.00 42.00 85 GLY A N 1
ATOM 667 C CA . GLY A 1 85 ? 0.456 25.443 2.861 1.00 42.00 85 GLY A CA 1
ATOM 668 C C . GLY A 1 85 ? 0.780 26.395 1.714 1.00 42.00 85 GLY A C 1
ATOM 669 O O . GLY A 1 85 ? 1.576 27.324 1.853 1.00 42.00 85 GLY A O 1
ATOM 670 N N . SER A 1 86 ? 0.147 26.145 0.572 1.00 42.34 86 SER A N 1
ATOM 671 C CA . SER A 1 86 ? 0.150 27.050 -0.572 1.00 42.34 86 SER A CA 1
ATOM 672 C C . SER A 1 86 ? -0.230 28.481 -0.142 1.00 42.34 86 SER A C 1
ATOM 674 O O . SER A 1 86 ? -1.135 28.646 0.681 1.00 42.34 86 SER A O 1
ATOM 676 N N . PRO A 1 87 ? 0.447 29.516 -0.672 1.00 47.47 87 PRO A N 1
ATOM 677 C CA . PRO A 1 87 ? 0.251 30.899 -0.248 1.00 47.47 87 PRO A CA 1
ATOM 678 C C . PRO A 1 87 ? -1.089 31.447 -0.760 1.00 47.47 87 PRO A C 1
ATOM 680 O O . PRO A 1 87 ? -1.389 31.370 -1.950 1.00 47.47 87 PRO A O 1
ATOM 683 N N . ALA A 1 88 ? -1.893 32.003 0.147 1.00 46.06 88 ALA A N 1
ATOM 684 C CA . ALA A 1 88 ? -3.053 32.827 -0.190 1.00 46.06 88 ALA A CA 1
ATOM 685 C C . ALA A 1 88 ? -2.591 34.237 -0.632 1.00 46.06 88 ALA A C 1
ATOM 687 O O . ALA A 1 88 ? -1.552 34.697 -0.150 1.00 46.06 88 ALA A O 1
ATOM 688 N N . PRO A 1 89 ? -3.320 34.908 -1.545 1.00 50.34 89 PRO A N 1
ATOM 689 C CA . PRO A 1 89 ? -2.860 36.125 -2.207 1.00 50.34 89 PRO A CA 1
ATOM 690 C C . PRO A 1 89 ? -2.935 37.368 -1.309 1.00 50.34 89 PRO A C 1
ATOM 692 O O . PRO A 1 89 ? -3.741 37.446 -0.381 1.00 50.34 89 PRO A O 1
ATOM 695 N N . ASP A 1 90 ? -2.072 38.325 -1.642 1.00 49.59 90 ASP A N 1
ATOM 696 C CA . ASP A 1 90 ? -1.875 39.654 -1.069 1.00 49.59 90 ASP A CA 1
ATOM 697 C C . ASP A 1 90 ? -3.127 40.381 -0.540 1.00 49.59 90 ASP A C 1
ATOM 699 O O . ASP A 1 90 ? -4.111 40.597 -1.247 1.00 49.59 90 ASP A O 1
ATOM 703 N N . GLY A 1 91 ? -3.012 40.886 0.692 1.00 39.44 91 GLY A N 1
ATOM 704 C CA . GLY A 1 91 ? -3.881 41.909 1.275 1.00 39.44 91 GLY A CA 1
ATOM 705 C C . G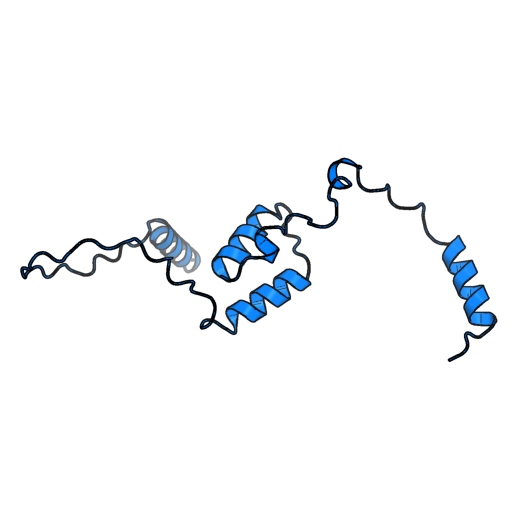LY A 1 91 ? -3.120 42.680 2.367 1.00 39.44 91 GLY A C 1
ATOM 706 O O . GLY A 1 91 ? -2.460 42.043 3.192 1.00 39.44 91 GLY A O 1
ATOM 707 N N . PRO A 1 92 ? -3.126 44.029 2.373 1.00 47.28 92 PRO A N 1
ATOM 708 C CA . PRO A 1 92 ? -2.138 44.806 3.109 1.00 47.28 92 PRO A CA 1
ATOM 709 C C . PRO A 1 92 ? -2.432 44.920 4.608 1.00 47.28 92 PRO A C 1
ATOM 711 O O . PRO A 1 92 ? -3.570 44.916 5.074 1.00 47.28 92 PRO A O 1
ATOM 714 N N . ALA A 1 93 ? -1.332 45.065 5.341 1.00 47.66 93 ALA A N 1
ATOM 715 C CA . ALA A 1 93 ? -1.227 45.194 6.781 1.00 47.66 93 ALA A CA 1
ATOM 716 C C . ALA A 1 93 ? -2.149 46.261 7.400 1.00 47.66 93 ALA A C 1
ATOM 718 O O . ALA A 1 93 ? -2.192 47.411 6.962 1.00 47.66 93 ALA A O 1
ATOM 719 N N . THR A 1 94 ? -2.775 45.906 8.525 1.00 43.50 94 THR A N 1
ATOM 720 C CA . THR A 1 94 ? -3.294 46.869 9.499 1.00 43.50 94 THR A CA 1
ATOM 721 C C . THR A 1 94 ? -2.954 46.422 10.930 1.00 43.50 94 THR A C 1
ATOM 723 O O . THR A 1 94 ? -3.333 45.352 11.387 1.00 43.50 94 THR A O 1
ATOM 726 N N . VAL A 1 95 ? -2.113 47.249 11.557 1.00 47.97 95 VAL A N 1
ATOM 727 C CA . VAL A 1 95 ? -2.051 47.728 12.953 1.00 47.97 95 VAL A CA 1
ATOM 728 C C . VAL A 1 95 ? -2.429 46.791 14.130 1.00 47.97 95 VAL A C 1
ATOM 730 O O . VAL A 1 95 ? -3.527 46.266 14.244 1.00 47.97 95 VAL A O 1
ATOM 733 N N . ARG A 1 96 ? -1.479 46.711 15.081 1.00 48.25 96 ARG A N 1
ATOM 734 C CA . ARG A 1 96 ? -1.484 46.088 16.433 1.00 48.25 96 ARG A CA 1
ATOM 735 C C . ARG A 1 96 ? -2.639 46.621 17.331 1.00 48.25 96 ARG A C 1
ATOM 737 O O . ARG A 1 96 ? -3.112 47.719 17.052 1.00 48.25 96 ARG A O 1
ATOM 744 N N . PRO A 1 97 ? -3.020 45.987 18.472 1.00 50.62 97 PRO A N 1
ATOM 745 C CA . PRO A 1 97 ? -2.247 46.144 19.716 1.00 50.62 97 PRO A CA 1
ATOM 746 C C . PRO A 1 97 ? -2.247 44.940 20.695 1.00 50.62 97 PRO A C 1
ATOM 748 O O . PRO A 1 97 ? -2.821 43.881 20.492 1.00 50.62 97 PRO A O 1
ATOM 751 N N . LYS A 1 98 ? -1.483 45.177 21.760 1.00 46.62 98 LYS A N 1
ATOM 752 C CA . LYS A 1 98 ? -1.015 44.385 22.903 1.00 46.62 98 LYS A CA 1
ATOM 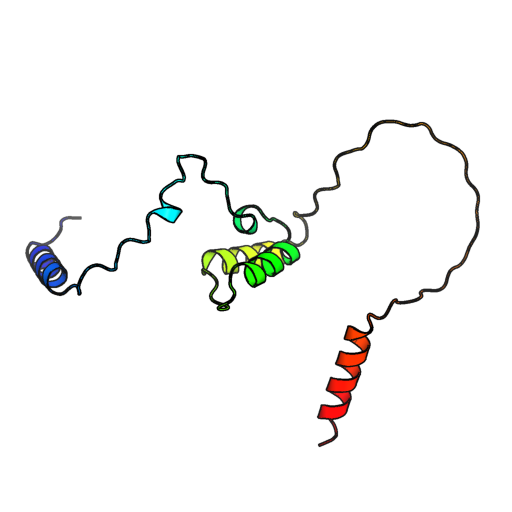753 C C . LYS A 1 98 ? -2.128 43.879 23.844 1.00 46.62 98 LYS A C 1
ATOM 755 O O . LYS A 1 98 ? -3.010 44.649 24.197 1.00 46.62 98 LYS A O 1
ATOM 760 N N . GLY A 1 99 ? -1.948 42.668 24.386 1.00 39.12 99 GLY A N 1
ATOM 761 C CA . GLY A 1 99 ? -2.486 42.264 25.695 1.00 39.12 99 GLY A CA 1
ATOM 762 C C . GLY A 1 99 ? -3.342 40.997 25.703 1.00 39.12 99 GLY A C 1
ATOM 763 O O . GLY A 1 99 ? -4.457 41.016 25.207 1.00 39.12 99 GLY A O 1
ATOM 764 N N . ALA A 1 100 ? -2.828 39.925 26.317 1.00 42.66 100 ALA A N 1
ATOM 765 C CA . ALA A 1 100 ? -3.554 39.039 27.238 1.00 42.66 100 ALA A CA 1
ATOM 766 C C . ALA A 1 100 ? -2.689 37.810 27.550 1.00 42.66 100 ALA A C 1
ATOM 768 O O . ALA A 1 100 ? -2.516 36.915 26.726 1.00 42.66 100 ALA A O 1
ATOM 769 N N . THR A 1 101 ? -2.177 37.756 28.775 1.00 52.22 101 THR A N 1
ATOM 770 C CA . THR A 1 101 ? -1.850 36.502 29.452 1.00 52.22 101 THR A CA 1
ATOM 771 C C . THR A 1 101 ? -3.087 35.603 29.416 1.00 52.22 101 THR A C 1
ATOM 773 O O . THR A 1 101 ? -4.104 35.941 30.024 1.00 52.22 101 THR A O 1
ATOM 776 N N . ARG A 1 102 ? -3.032 34.473 28.708 1.00 53.06 102 ARG A N 1
ATOM 777 C CA . ARG A 1 102 ? -4.001 33.389 28.885 1.00 53.06 102 ARG A CA 1
ATOM 778 C C . ARG A 1 102 ? -3.254 32.095 29.124 1.00 53.06 102 ARG A C 1
ATOM 780 O O . ARG A 1 102 ? -2.649 31.512 28.234 1.00 53.06 102 ARG A O 1
ATOM 787 N N . SER A 1 103 ? -3.276 31.764 30.404 1.00 47.56 103 SER A N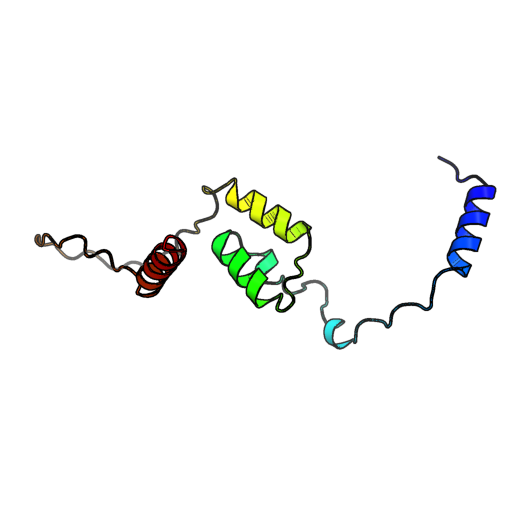 1
ATOM 788 C CA . SER A 1 103 ? -3.133 30.468 31.032 1.00 47.56 103 SER A CA 1
ATOM 789 C C . SER A 1 103 ? -3.272 29.315 30.050 1.00 47.56 103 SER A C 1
ATOM 791 O O . SER A 1 103 ? -4.301 29.166 29.390 1.00 47.56 103 SER A O 1
ATOM 793 N N . LYS A 1 104 ? -2.223 28.495 30.025 1.00 45.84 104 LYS A N 1
ATOM 794 C CA . LYS A 1 104 ? -2.184 27.129 29.518 1.00 45.84 104 LYS A CA 1
ATOM 795 C C . LYS A 1 104 ? -3.411 26.370 30.040 1.00 45.84 104 LYS A C 1
ATOM 797 O O . LYS A 1 104 ? -3.395 25.828 31.136 1.00 45.84 104 LYS A O 1
ATOM 802 N N . THR A 1 105 ? -4.503 26.411 29.288 1.00 51.28 105 THR A N 1
ATOM 803 C CA . THR A 1 105 ? -5.618 25.482 29.446 1.00 51.28 105 THR A CA 1
ATOM 804 C C . THR A 1 105 ? -5.275 24.361 28.494 1.00 51.28 105 THR A C 1
ATOM 806 O O . THR A 1 105 ? -5.523 24.433 27.293 1.00 51.28 105 THR A O 1
ATOM 809 N N . GLU A 1 106 ? -4.539 23.396 29.034 1.00 57.22 106 GLU A N 1
ATOM 810 C CA . GLU A 1 106 ? -4.360 22.097 28.413 1.00 57.22 106 GLU A CA 1
ATOM 811 C C . GLU A 1 106 ? -5.777 21.562 28.201 1.00 57.22 106 GLU A C 1
ATOM 813 O O . GLU A 1 106 ? -6.497 21.274 29.155 1.00 57.22 106 GLU A O 1
ATOM 818 N N . ALA A 1 107 ? -6.243 21.588 26.953 1.00 55.88 107 ALA A N 1
ATOM 819 C CA . ALA A 1 107 ? -7.466 20.918 26.567 1.00 55.88 107 ALA A CA 1
ATOM 820 C C . ALA A 1 107 ? -7.167 19.422 26.648 1.00 55.88 107 ALA A C 1
ATOM 822 O O . ALA A 1 107 ? -6.820 18.794 25.649 1.00 55.88 107 ALA A O 1
ATOM 823 N N . THR A 1 108 ? -7.193 18.882 27.864 1.00 64.31 108 THR A N 1
ATOM 824 C CA . THR A 1 108 ? -7.085 17.451 28.093 1.00 64.31 108 THR A CA 1
ATOM 825 C C . THR A 1 108 ? -8.317 16.840 27.448 1.00 64.31 108 THR A C 1
ATOM 827 O O . THR A 1 108 ? -9.440 17.054 27.908 1.00 64.31 108 THR A O 1
ATOM 830 N N . ASP A 1 109 ? -8.113 16.168 26.314 1.00 75.00 109 ASP A N 1
ATOM 831 C CA . ASP A 1 109 ? -9.167 15.423 25.633 1.00 75.00 109 ASP A CA 1
ATOM 832 C C . ASP A 1 109 ? -9.811 14.499 26.684 1.00 75.00 109 ASP A C 1
ATOM 834 O O . ASP A 1 109 ? -9.077 13.804 27.396 1.00 75.00 109 ASP A O 1
ATOM 838 N N . PRO A 1 110 ? -11.148 14.481 26.839 1.00 76.06 110 PRO A N 1
ATOM 839 C CA . PRO A 1 110 ? -11.818 13.568 27.766 1.00 76.06 110 PRO A CA 1
ATOM 840 C C . PRO A 1 110 ? -11.397 12.102 27.565 1.00 76.06 110 PRO A C 1
ATOM 842 O O . PRO A 1 110 ? -11.448 11.319 28.510 1.00 76.06 110 PRO A O 1
ATOM 845 N N . ARG A 1 111 ? -10.914 11.733 26.371 1.00 78.06 111 ARG A N 1
ATOM 846 C CA . ARG A 1 111 ? -10.312 10.418 26.101 1.00 78.06 111 ARG A CA 1
ATOM 847 C C . ARG A 1 111 ? -9.014 10.172 26.868 1.00 78.06 111 ARG A C 1
ATOM 849 O O . ARG A 1 111 ? -8.782 9.052 27.303 1.00 78.06 111 ARG A O 1
ATOM 856 N N . TYR A 1 112 ? -8.189 11.202 27.043 1.00 78.88 112 TYR A N 1
ATOM 857 C CA . TYR A 1 112 ? -6.940 11.119 27.800 1.00 78.88 112 TYR A CA 1
ATOM 858 C C . TYR A 1 112 ? -7.224 10.964 29.299 1.00 78.88 112 TYR A C 1
ATOM 860 O O . TYR A 1 112 ? -6.581 10.171 29.971 1.00 78.88 112 TYR A O 1
ATOM 868 N N . VAL A 1 113 ? -8.262 11.642 29.803 1.00 86.75 113 VAL A N 1
ATOM 869 C CA . VAL A 1 113 ? -8.727 11.477 31.192 1.00 86.75 113 VAL A CA 1
ATOM 870 C C . VAL A 1 113 ? -9.283 10.070 31.435 1.00 86.75 113 VAL A C 1
ATOM 872 O O . VAL A 1 113 ? -8.996 9.462 32.462 1.00 86.75 113 VAL A O 1
ATOM 875 N N . ALA A 1 114 ? -10.057 9.538 30.485 1.00 87.25 114 ALA A N 1
ATOM 876 C CA . ALA A 1 114 ? -10.604 8.186 30.580 1.00 87.25 114 ALA A CA 1
ATOM 877 C C . ALA A 1 114 ? -9.508 7.107 30.568 1.00 87.25 114 ALA A C 1
ATOM 879 O O . ALA A 1 114 ? -9.615 6.122 31.292 1.00 87.25 114 ALA A O 1
ATOM 880 N N . PHE A 1 115 ? -8.448 7.305 29.778 1.00 83.81 115 PHE A N 1
ATOM 881 C CA . PHE A 1 115 ? -7.315 6.383 29.709 1.00 83.81 115 PHE A CA 1
ATOM 882 C C . PHE A 1 115 ? -6.518 6.328 31.024 1.00 83.81 115 PHE A C 1
ATOM 884 O O . PHE A 1 115 ? -6.224 5.241 31.509 1.00 83.81 115 PHE A O 1
ATOM 891 N N . GLU A 1 116 ? -6.236 7.482 31.636 1.00 81.00 116 GLU A N 1
ATOM 892 C CA . GLU A 1 116 ? -5.553 7.563 32.939 1.00 81.00 116 GLU A CA 1
ATOM 893 C C . GLU A 1 116 ? -6.359 6.879 34.055 1.00 81.00 116 GLU A C 1
ATOM 895 O O . GLU A 1 116 ? -5.797 6.157 34.875 1.00 81.00 116 GLU A O 1
ATOM 900 N N . GLN A 1 117 ? -7.686 7.052 34.060 1.00 82.44 117 GLN A N 1
ATOM 901 C CA . GLN A 1 117 ? -8.574 6.383 35.018 1.00 82.44 117 GLN A CA 1
ATOM 902 C C . GLN A 1 117 ? -8.545 4.855 34.870 1.00 82.44 117 GLN A C 1
ATOM 904 O O . GLN A 1 117 ? -8.505 4.154 35.874 1.00 82.44 117 GLN A O 1
ATOM 909 N N . MET A 1 118 ? -8.523 4.339 33.636 1.00 81.75 118 MET A N 1
ATOM 910 C CA . MET A 1 118 ? -8.485 2.893 33.388 1.00 81.75 118 MET A CA 1
ATOM 911 C C . MET A 1 118 ? -7.162 2.269 33.856 1.00 81.75 118 MET A C 1
ATOM 913 O O . MET A 1 118 ? -7.159 1.188 34.434 1.00 81.75 118 MET A O 1
ATOM 917 N N . LEU A 1 119 ? -6.044 2.978 33.666 1.00 84.25 119 LEU A N 1
ATOM 918 C CA . LEU A 1 119 ? -4.725 2.519 34.106 1.00 84.25 119 LEU A CA 1
ATOM 919 C C . LEU A 1 119 ? -4.611 2.462 35.640 1.00 84.25 119 LEU A C 1
ATOM 921 O O . LEU A 1 119 ? -3.954 1.577 36.181 1.00 84.25 119 LEU A O 1
ATOM 925 N N . LEU A 1 120 ? -5.277 3.392 36.331 1.00 81.50 120 LEU A N 1
ATOM 926 C CA . LEU A 1 120 ? -5.307 3.454 37.792 1.00 81.50 120 LEU A CA 1
ATOM 927 C C . LEU A 1 120 ? -6.196 2.363 38.416 1.00 81.50 120 LEU A C 1
ATOM 929 O O . LEU A 1 120 ? -5.938 1.931 39.538 1.00 81.50 120 LEU A O 1
ATOM 933 N N . GLU A 1 121 ? -7.237 1.922 37.705 1.00 71.19 121 GLU A N 1
ATOM 934 C CA . GLU A 1 121 ? -8.108 0.822 38.137 1.00 71.19 121 GLU A CA 1
ATOM 935 C C . GLU A 1 121 ? -7.388 -0.540 38.062 1.00 71.19 121 GLU A C 1
ATOM 937 O O . GLU A 1 121 ? -7.535 -1.350 38.982 1.00 71.19 121 GLU A O 1
ATOM 942 N N . ASP A 1 122 ? -6.547 -0.768 37.045 1.00 61.69 122 ASP A N 1
ATOM 943 C CA . ASP A 1 122 ? -5.799 -2.025 36.854 1.00 61.69 122 ASP A CA 1
ATOM 944 C C . ASP A 1 122 ? -4.674 -2.261 37.892 1.00 61.69 122 ASP A C 1
ATOM 946 O O . ASP A 1 122 ? -4.301 -3.408 38.135 1.00 61.69 122 ASP A O 1
ATOM 950 N N . GLU A 1 123 ? -4.146 -1.220 38.552 1.00 60.69 123 GLU A N 1
ATOM 951 C CA . GLU A 1 123 ? -3.137 -1.369 39.627 1.00 60.69 123 GLU A CA 1
ATOM 952 C C . GLU A 1 123 ? -3.735 -1.730 41.004 1.00 60.69 123 GLU A C 1
ATOM 954 O O . GLU A 1 123 ? -2.996 -1.919 41.972 1.00 60.69 123 GLU A O 1
ATOM 959 N N . SER A 1 124 ? -5.064 -1.831 41.122 1.00 59.53 124 SER A N 1
ATOM 960 C CA . SER A 1 124 ? -5.749 -2.080 42.401 1.00 59.53 124 SER A CA 1
ATOM 961 C C . SER A 1 124 ? -6.147 -3.543 42.671 1.00 59.53 124 SER A C 1
ATOM 963 O O . SER A 1 124 ? -6.897 -3.791 43.621 1.00 59.53 124 SER A O 1
ATOM 965 N N . LEU A 1 125 ? -5.633 -4.507 41.888 1.00 50.12 125 LEU A N 1
ATOM 966 C CA . LEU A 1 125 ? -5.848 -5.952 42.089 1.00 50.12 125 LEU A CA 1
ATOM 967 C C . LEU A 1 125 ? -4.635 -6.693 42.674 1.00 50.12 125 LEU A C 1
ATOM 969 O O . LEU A 1 125 ? -3.539 -6.623 42.076 1.00 50.12 125 LEU A O 1
#

Foldseek 3Di:
DDDDPVNVVVVVVVVVVDPDDDPDPDCVVVPDDDVRDPDPLRVALALVVNVVVQCVVCVVNDDDPVSVVSSVVSVVCVDPHDPPDDDDDDDDDDDDDDDDDDDPPPPCPVVNVVVVVVVVVVVPD

pLDDT: mean 71.07, std 16.97, range [39.12, 91.56]

Secondary structure (DSSP, 8-state):
-PPPHHHHHHHHHHHHH--SPPPPPPGGG----SS----HHHH---HHHHHHHHHHH-TT----HHHHHHHHHHHH-TTS---PPPPPP--------------------HHHHHHHHHHHHHTT-